Protein AF-A0A926AQQ1-F1 (afdb_monomer_lite)

Foldseek 3Di:
DLVPDDPVVCPVVLVVVLVVLVVCCVPPVDDDDPVDPHNDWQVSVCVSDVCLVVVVVVCCVVCVPCPVPDPSNCGNRPNPPRSD

Sequence (84 aa):
FISYAQPSEREGFFRFAEHLARTTAALFQARPHWGKYCPIDSETVAALYPHLAEFRSVCSSLDPTGRFCNEWVSRLLFDEGKFH

pLDDT: mean 89.65, std 11.39, range [50.66, 97.88]

Secondary structure (DSSP, 8-state):
-GGGS-GGGSHHHHHHHHHHHHHHHHHH-----TTS-----HHHHHHH-TTHHHHHHHHHHH-TT-TT--HHHHHHHT-TT---

Radius of gyration: 15.1 Å; chains: 1; bounding box: 36×26×33 Å

Structure (mmCIF, N/CA/C/O backbone):
data_AF-A0A926AQQ1-F1
#
_entry.id   AF-A0A926AQQ1-F1
#
loop_
_atom_site.group_PDB
_atom_site.id
_atom_site.type_symbol
_atom_site.label_atom_id
_atom_site.label_alt_id
_atom_site.label_comp_id
_atom_site.label_asym_id
_atom_site.label_entity_id
_atom_site.label_seq_id
_atom_site.pdbx_PDB_ins_code
_atom_site.Cartn_x
_atom_site.Cartn_y
_atom_site.Cartn_z
_atom_site.occupancy
_atom_site.B_iso_or_equiv
_atom_site.auth_seq_id
_atom_site.auth_comp_id
_atom_site.auth_asym_id
_atom_site.auth_atom_id
_atom_site.pdbx_PDB_model_num
ATOM 1 N N . PHE A 1 1 ? 23.591 3.232 -5.157 1.00 60.97 1 PHE A N 1
ATOM 2 C CA . PHE A 1 1 ? 22.319 2.842 -4.506 1.00 60.97 1 PHE A CA 1
ATOM 3 C C . PHE A 1 1 ? 21.321 3.957 -4.742 1.00 60.97 1 PHE A C 1
ATOM 5 O O . PHE A 1 1 ? 21.712 5.107 -4.578 1.00 60.97 1 PHE A O 1
ATOM 12 N N . ILE A 1 2 ? 20.075 3.661 -5.120 1.00 71.25 2 ILE A N 1
ATOM 13 C CA . ILE A 1 2 ? 19.106 4.717 -5.461 1.00 71.25 2 ILE A CA 1
ATOM 14 C C . ILE A 1 2 ? 18.903 5.746 -4.341 1.00 71.25 2 ILE A C 1
ATOM 16 O O . ILE A 1 2 ? 18.722 6.928 -4.612 1.00 71.25 2 ILE A O 1
ATOM 20 N N . SER A 1 3 ? 19.046 5.320 -3.086 1.00 75.94 3 SER A N 1
ATOM 21 C CA . SER A 1 3 ? 18.969 6.184 -1.906 1.00 75.94 3 SER A CA 1
ATOM 22 C C . SER A 1 3 ? 19.977 7.344 -1.904 1.00 75.94 3 SER A C 1
ATOM 24 O O . SER A 1 3 ? 19.738 8.327 -1.207 1.00 75.94 3 SER A O 1
ATOM 26 N N . TYR A 1 4 ? 21.054 7.264 -2.696 1.00 81.56 4 TYR A N 1
ATOM 27 C CA . TYR A 1 4 ? 22.104 8.286 -2.804 1.00 81.56 4 TYR A CA 1
ATOM 28 C C . TYR A 1 4 ? 22.126 9.027 -4.150 1.00 81.56 4 TYR A C 1
ATOM 30 O O . TYR A 1 4 ? 22.929 9.937 -4.314 1.00 81.56 4 TYR A O 1
ATOM 38 N N . ALA A 1 5 ? 21.273 8.658 -5.110 1.00 84.12 5 ALA A N 1
ATOM 39 C CA . ALA A 1 5 ? 21.205 9.340 -6.407 1.00 84.12 5 ALA A CA 1
ATOM 40 C C . ALA A 1 5 ? 20.589 10.742 -6.257 1.00 84.12 5 ALA A C 1
ATOM 42 O O . ALA A 1 5 ? 19.752 10.936 -5.371 1.00 84.12 5 ALA A O 1
ATOM 43 N N . GLN A 1 6 ? 20.938 11.704 -7.109 1.00 84.94 6 GLN A N 1
ATOM 44 C CA . GLN A 1 6 ? 20.250 13.001 -7.139 1.00 84.94 6 GLN A CA 1
ATOM 45 C C . GLN A 1 6 ? 18.761 12.798 -7.473 1.00 84.94 6 GLN A C 1
ATOM 47 O O . GLN A 1 6 ? 18.428 11.857 -8.195 1.00 84.94 6 GLN A O 1
ATOM 52 N N . PRO A 1 7 ? 17.832 13.643 -6.986 1.00 77.62 7 PRO A N 1
ATOM 53 C CA . PRO A 1 7 ? 16.404 13.487 -7.280 1.00 77.62 7 PRO A CA 1
ATOM 54 C C . PRO A 1 7 ? 16.088 13.377 -8.781 1.00 77.62 7 PRO A C 1
ATOM 56 O O . PRO A 1 7 ? 15.283 12.533 -9.169 1.00 77.62 7 PRO A O 1
ATOM 59 N N . SER A 1 8 ? 16.781 14.153 -9.621 1.00 81.81 8 SER A N 1
ATOM 60 C CA . SER A 1 8 ? 16.657 14.119 -11.086 1.00 81.81 8 SER A CA 1
ATOM 61 C C . SER A 1 8 ? 17.068 12.779 -11.707 1.00 81.81 8 SER A C 1
ATOM 63 O O . SER A 1 8 ? 16.538 12.387 -12.740 1.00 81.81 8 SER A O 1
ATOM 65 N N . GLU A 1 9 ? 17.966 12.033 -11.067 1.00 83.50 9 GLU A N 1
ATOM 66 C CA . GLU A 1 9 ? 18.443 10.729 -11.543 1.00 83.50 9 GLU A CA 1
ATOM 67 C C . GLU A 1 9 ? 17.503 9.579 -11.143 1.00 83.50 9 GLU A C 1
ATOM 69 O O . GLU A 1 9 ? 17.630 8.459 -11.639 1.00 83.50 9 GLU A O 1
ATOM 74 N N . ARG A 1 10 ? 16.543 9.828 -10.239 1.00 87.56 10 ARG A N 1
ATOM 75 C CA . ARG A 1 10 ? 15.609 8.805 -9.734 1.00 87.56 10 ARG A CA 1
ATOM 76 C C . ARG A 1 10 ? 14.322 8.708 -10.543 1.00 87.56 10 ARG A C 1
ATOM 78 O O . ARG A 1 10 ? 13.589 7.735 -10.382 1.00 87.56 10 ARG A O 1
ATOM 85 N N . GLU A 1 11 ? 14.041 9.679 -11.407 1.00 88.62 11 GLU A N 1
ATOM 86 C CA . GLU A 1 11 ? 12.778 9.740 -12.145 1.00 88.62 11 GLU A CA 1
ATOM 87 C C . GLU A 1 11 ? 12.532 8.471 -12.974 1.00 88.62 11 GLU A C 1
ATOM 89 O O . GLU A 1 11 ? 11.457 7.876 -12.898 1.00 88.62 11 GLU A O 1
ATOM 94 N N . GLY A 1 12 ? 13.552 8.002 -13.700 1.00 90.62 12 GLY A N 1
ATOM 95 C CA . GLY A 1 12 ? 13.458 6.777 -14.498 1.00 90.62 12 GLY A CA 1
ATOM 96 C C . GLY A 1 12 ? 13.147 5.540 -13.652 1.00 90.62 12 GLY A C 1
ATOM 97 O O . GLY A 1 12 ? 12.330 4.709 -14.048 1.00 90.62 12 GLY A O 1
ATOM 98 N N . PHE A 1 13 ? 13.729 5.446 -12.453 1.00 90.88 13 PHE A N 1
ATOM 99 C CA . PHE A 1 13 ? 13.410 4.365 -11.526 1.00 90.88 13 PHE A CA 1
ATOM 100 C C . PHE A 1 13 ? 11.961 4.432 -11.053 1.00 90.88 13 PHE A C 1
ATOM 102 O O . PHE A 1 13 ? 11.295 3.404 -11.056 1.00 90.88 13 PHE A O 1
ATOM 109 N N . PHE A 1 14 ? 11.468 5.605 -10.642 1.00 92.06 14 PHE A N 1
ATOM 110 C CA . PHE A 1 14 ? 10.098 5.721 -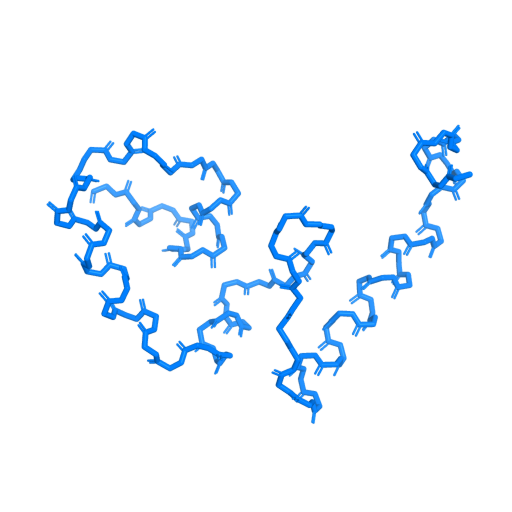10.136 1.00 92.06 14 PHE A CA 1
ATOM 111 C C . PHE A 1 14 ? 9.074 5.407 -11.221 1.00 92.06 14 PHE A C 1
ATOM 113 O O . PHE A 1 14 ? 8.163 4.627 -10.967 1.00 92.06 14 PHE A O 1
ATOM 120 N N . ARG A 1 15 ? 9.284 5.901 -12.448 1.00 93.81 15 ARG A N 1
ATOM 121 C CA . ARG A 1 15 ? 8.444 5.556 -13.606 1.00 93.81 15 ARG A CA 1
ATOM 122 C C . ARG A 1 15 ? 8.422 4.046 -13.862 1.00 93.81 15 ARG A C 1
ATOM 124 O O . ARG A 1 15 ? 7.356 3.465 -14.053 1.00 93.81 15 ARG A O 1
ATOM 131 N N . PHE A 1 16 ? 9.588 3.397 -13.834 1.00 94.56 16 PHE A N 1
ATOM 132 C CA . PHE A 1 16 ? 9.684 1.947 -14.007 1.00 94.56 16 PHE A CA 1
ATOM 133 C C . PHE A 1 16 ? 9.003 1.181 -12.864 1.00 94.56 16 PHE A C 1
ATOM 135 O O . PHE A 1 16 ? 8.212 0.275 -13.114 1.00 94.56 16 PHE A O 1
ATOM 142 N N . ALA A 1 17 ? 9.284 1.550 -11.614 1.00 94.75 17 ALA A N 1
ATOM 143 C CA . ALA A 1 17 ? 8.734 0.896 -10.435 1.00 94.75 17 ALA A CA 1
ATOM 144 C C . ALA A 1 17 ? 7.211 1.069 -10.342 1.00 94.75 17 ALA A C 1
ATOM 146 O O . ALA A 1 17 ? 6.520 0.129 -9.959 1.00 94.75 17 ALA A O 1
ATOM 147 N N . GLU A 1 18 ? 6.685 2.230 -10.737 1.00 96.19 18 GLU A N 1
ATOM 148 C CA . GLU A 1 18 ? 5.249 2.472 -10.851 1.00 96.19 18 GLU A CA 1
ATOM 149 C C . GLU A 1 18 ? 4.602 1.549 -11.874 1.00 96.19 18 GLU A C 1
ATOM 151 O O . GLU A 1 18 ? 3.653 0.833 -11.546 1.00 96.19 18 GLU A O 1
ATOM 156 N N . HIS A 1 19 ? 5.153 1.504 -13.087 1.00 96.75 19 HIS A N 1
ATOM 157 C CA . HIS A 1 19 ? 4.636 0.626 -14.126 1.00 96.75 19 HIS A CA 1
ATOM 158 C C . HIS A 1 19 ? 4.682 -0.846 -13.697 1.00 96.75 19 HIS A C 1
ATOM 160 O O . HIS A 1 19 ? 3.689 -1.561 -13.829 1.00 96.75 19 HIS A O 1
ATOM 166 N N . LEU A 1 20 ? 5.804 -1.295 -13.128 1.00 96.81 20 LEU A N 1
ATOM 167 C CA . LEU A 1 20 ? 5.978 -2.671 -12.669 1.00 96.81 20 LEU A CA 1
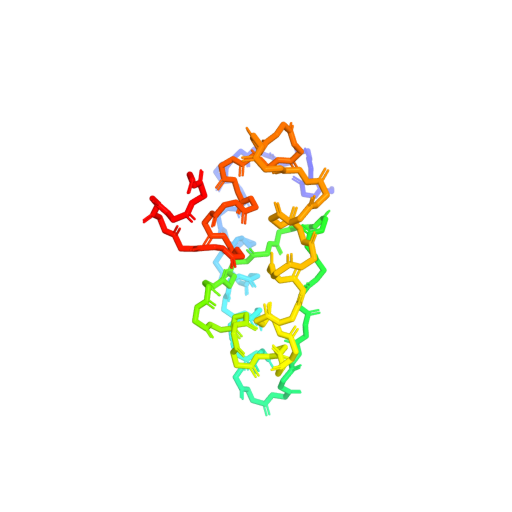ATOM 168 C C . LEU A 1 20 ? 4.991 -3.029 -11.550 1.00 96.81 20 LEU A C 1
ATOM 170 O O . LEU A 1 20 ? 4.353 -4.078 -11.609 1.00 96.81 20 LEU A O 1
ATOM 174 N N . ALA A 1 21 ? 4.833 -2.169 -10.542 1.00 97.00 21 ALA A N 1
ATOM 175 C CA . ALA A 1 21 ? 3.930 -2.430 -9.424 1.00 97.00 21 ALA A CA 1
ATOM 176 C C . ALA A 1 21 ? 2.466 -2.512 -9.880 1.00 97.00 21 ALA A C 1
ATOM 178 O O . ALA A 1 21 ? 1.776 -3.469 -9.534 1.00 97.00 21 ALA A O 1
ATOM 179 N N . ARG A 1 22 ? 2.003 -1.561 -10.704 1.00 95.75 22 ARG A N 1
ATOM 180 C CA . ARG A 1 22 ? 0.617 -1.545 -11.202 1.00 95.75 22 ARG A CA 1
ATOM 181 C C . ARG A 1 22 ? 0.320 -2.736 -12.116 1.00 95.75 22 ARG A C 1
ATOM 183 O O . ARG A 1 22 ? -0.701 -3.399 -11.955 1.00 95.75 22 ARG A O 1
ATOM 190 N N . THR A 1 23 ? 1.219 -3.042 -13.054 1.00 97.25 23 THR A N 1
ATOM 191 C CA . THR A 1 23 ? 1.018 -4.155 -14.001 1.00 97.25 23 THR A CA 1
ATOM 192 C C . THR A 1 23 ? 1.042 -5.511 -13.310 1.00 97.25 23 THR A C 1
ATOM 194 O O . THR A 1 23 ? 0.190 -6.351 -13.588 1.00 97.25 23 THR A O 1
ATOM 197 N N . THR A 1 24 ? 1.967 -5.733 -12.374 1.00 97.81 24 THR A N 1
ATOM 198 C CA . THR A 1 24 ? 2.037 -7.009 -11.650 1.00 97.81 24 THR A CA 1
ATOM 199 C C . THR A 1 24 ? 0.881 -7.190 -10.667 1.00 97.81 24 THR A C 1
ATOM 201 O O . THR A 1 24 ? 0.382 -8.308 -10.529 1.00 97.81 24 THR A O 1
ATOM 204 N N . ALA A 1 25 ? 0.397 -6.113 -10.039 1.00 97.38 25 ALA A N 1
ATOM 205 C CA . ALA A 1 25 ? -0.831 -6.142 -9.249 1.00 97.38 25 ALA A CA 1
ATOM 206 C C . ALA A 1 25 ? -2.035 -6.561 -10.107 1.00 97.38 25 ALA A C 1
ATOM 208 O O . ALA A 1 25 ? -2.751 -7.488 -9.741 1.00 97.38 25 ALA A O 1
ATOM 209 N N . ALA A 1 26 ? -2.212 -5.950 -11.282 1.00 95.25 26 ALA A N 1
ATOM 210 C CA . ALA A 1 26 ? -3.328 -6.264 -12.171 1.00 95.25 26 ALA A CA 1
ATOM 211 C C . ALA A 1 26 ? -3.262 -7.696 -12.739 1.00 95.25 26 ALA A C 1
ATOM 213 O O . ALA A 1 26 ? -4.249 -8.428 -12.693 1.00 95.25 26 ALA A O 1
ATOM 214 N N . LEU A 1 27 ? -2.101 -8.110 -13.258 1.00 97.19 27 LEU A N 1
ATOM 215 C CA . LEU A 1 27 ? -1.951 -9.378 -13.984 1.00 97.19 27 LEU A CA 1
ATOM 216 C C . LEU A 1 27 ? -1.804 -10.596 -13.073 1.00 97.19 27 LEU A C 1
ATOM 218 O O . LEU A 1 27 ? -2.231 -11.690 -13.434 1.00 97.19 27 LEU A O 1
ATOM 222 N N . PHE A 1 28 ? -1.179 -10.421 -11.910 1.00 97.88 28 PHE A N 1
ATOM 223 C CA . PHE A 1 28 ? -0.769 -11.537 -11.054 1.00 97.88 28 PHE A CA 1
ATOM 224 C C . PHE A 1 28 ? -1.264 -11.406 -9.618 1.00 97.88 28 PHE A C 1
ATOM 226 O O . PHE A 1 28 ? -0.864 -12.202 -8.771 1.00 97.88 28 PHE A O 1
ATOM 233 N N . GLN A 1 29 ? -2.097 -10.403 -9.321 1.00 97.44 29 GLN A N 1
ATOM 234 C CA . GLN A 1 29 ? -2.525 -10.093 -7.955 1.00 97.44 29 GLN A CA 1
ATOM 235 C C . GLN A 1 29 ? -1.322 -9.881 -7.015 1.00 97.44 29 GLN A C 1
ATOM 237 O O . GLN A 1 29 ? -1.360 -10.209 -5.826 1.00 97.44 29 GLN A O 1
ATOM 242 N N . ALA A 1 30 ? -0.216 -9.358 -7.562 1.00 97.56 30 ALA A N 1
ATOM 243 C CA . ALA A 1 30 ? 0.987 -9.096 -6.791 1.00 97.56 30 ALA A CA 1
ATOM 244 C C . ALA A 1 30 ? 0.726 -8.003 -5.748 1.00 97.56 30 ALA A C 1
ATOM 246 O O . ALA A 1 30 ? 0.088 -6.988 -6.021 1.00 97.56 30 ALA A O 1
ATOM 247 N N . ARG A 1 31 ? 1.262 -8.207 -4.544 1.00 97.19 31 ARG A N 1
ATOM 248 C CA . ARG A 1 31 ? 1.100 -7.294 -3.410 1.00 97.19 31 ARG A CA 1
ATOM 249 C C . ARG A 1 31 ? 2.417 -6.563 -3.153 1.00 97.19 31 ARG A C 1
ATOM 251 O O . ARG A 1 31 ? 3.329 -7.167 -2.580 1.00 97.19 31 ARG A O 1
ATOM 258 N N . PRO A 1 32 ? 2.563 -5.298 -3.587 1.00 95.06 32 PRO A N 1
ATOM 259 C CA . PRO A 1 32 ? 3.772 -4.536 -3.315 1.00 95.06 32 PRO A CA 1
ATOM 260 C C . PRO A 1 32 ? 3.948 -4.342 -1.806 1.00 95.06 32 PRO A C 1
ATOM 262 O O . PRO A 1 32 ? 2.991 -4.137 -1.060 1.00 95.06 32 PRO A O 1
ATOM 265 N N . HIS A 1 33 ? 5.195 -4.403 -1.347 1.00 94.62 33 HIS A N 1
ATOM 266 C CA . HIS A 1 33 ? 5.508 -4.231 0.064 1.00 94.62 33 HIS A CA 1
ATOM 267 C C . HIS A 1 33 ? 5.263 -2.777 0.498 1.00 94.62 33 HIS A C 1
ATOM 269 O O . HIS A 1 33 ? 5.959 -1.866 0.052 1.00 94.62 33 HIS A O 1
ATOM 275 N N . TRP A 1 34 ? 4.339 -2.567 1.434 1.00 94.56 34 TRP A N 1
ATOM 276 C CA . TRP A 1 34 ? 3.915 -1.243 1.913 1.00 94.56 34 TRP A CA 1
ATOM 277 C C . TRP A 1 34 ? 5.047 -0.384 2.498 1.00 94.56 34 TRP A C 1
ATOM 279 O O . TRP A 1 34 ? 5.082 0.819 2.288 1.00 94.56 34 TRP A O 1
ATOM 289 N N . GLY A 1 35 ? 6.037 -0.993 3.162 1.00 92.38 35 GLY A N 1
ATOM 290 C CA . GLY A 1 35 ? 7.235 -0.297 3.671 1.00 92.38 35 GLY A CA 1
ATOM 291 C C . GLY A 1 35 ? 8.302 0.054 2.615 1.00 92.38 35 GLY A C 1
ATOM 292 O O . GLY A 1 35 ? 9.465 0.257 2.963 1.00 92.38 35 GLY A O 1
ATOM 293 N N . LYS A 1 36 ? 7.953 0.032 1.324 1.00 91.44 36 LYS A N 1
ATOM 294 C CA . LYS A 1 36 ? 8.803 0.414 0.181 1.00 91.44 36 LYS A CA 1
ATOM 295 C C . LYS A 1 36 ? 8.031 1.388 -0.714 1.00 91.44 36 LYS A C 1
ATOM 297 O O . LYS A 1 36 ? 6.934 1.815 -0.374 1.00 91.44 36 LYS A O 1
ATOM 302 N N . TYR A 1 37 ? 8.602 1.746 -1.864 1.00 91.81 37 TYR A N 1
ATOM 303 C CA . TYR A 1 37 ? 7.850 2.477 -2.878 1.00 91.81 37 TYR A CA 1
ATOM 304 C C . TYR A 1 37 ? 6.658 1.626 -3.342 1.00 91.81 37 TYR A C 1
ATOM 306 O O . TYR A 1 37 ? 6.844 0.564 -3.934 1.00 91.81 37 TYR A O 1
ATOM 314 N N . CYS A 1 38 ? 5.451 2.081 -3.013 1.00 94.50 38 CYS A N 1
ATOM 315 C CA . CYS A 1 38 ? 4.198 1.357 -3.198 1.00 94.50 38 CYS A CA 1
ATOM 316 C C . CYS A 1 38 ? 3.193 2.272 -3.923 1.00 94.50 38 CYS A C 1
ATOM 318 O O . CYS A 1 38 ? 2.435 2.983 -3.264 1.00 94.50 38 CYS A O 1
ATOM 320 N N . PRO A 1 39 ? 3.216 2.300 -5.267 1.00 94.19 39 PRO A N 1
ATOM 321 C CA . PRO A 1 39 ? 2.434 3.229 -6.085 1.00 94.19 39 PRO A CA 1
ATOM 322 C C . PRO A 1 39 ? 1.107 2.608 -6.561 1.00 94.19 39 PRO A C 1
ATOM 324 O O . PRO A 1 39 ? 0.735 2.739 -7.725 1.00 94.19 39 PRO A O 1
ATOM 327 N N . ILE A 1 40 ? 0.423 1.883 -5.673 1.00 94.38 40 ILE A N 1
ATOM 328 C CA . ILE A 1 40 ? -0.936 1.377 -5.916 1.00 94.38 40 ILE A CA 1
ATOM 329 C C . ILE A 1 40 ? -1.945 2.227 -5.144 1.00 94.38 40 ILE A C 1
ATOM 331 O O . ILE A 1 40 ? -1.622 2.764 -4.084 1.00 94.38 40 ILE A O 1
ATOM 335 N N . ASP A 1 41 ? -3.148 2.358 -5.690 1.00 92.81 41 ASP A N 1
ATOM 336 C CA . ASP A 1 41 ? -4.248 3.118 -5.096 1.00 92.81 41 ASP A CA 1
ATOM 337 C C . ASP A 1 41 ? -5.152 2.244 -4.212 1.00 92.81 41 ASP A C 1
ATOM 339 O O . ASP A 1 41 ? -5.011 1.019 -4.138 1.00 92.81 41 ASP A O 1
ATOM 343 N N . SER A 1 42 ? -6.079 2.895 -3.505 1.00 93.44 42 SER A N 1
ATOM 344 C CA . SER A 1 42 ? -7.021 2.244 -2.591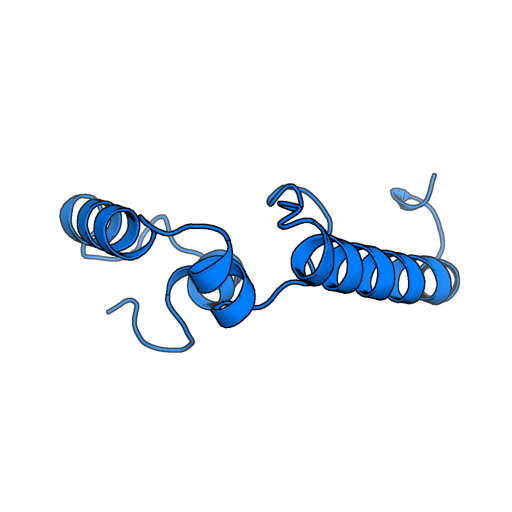 1.00 93.44 42 SER A CA 1
ATOM 345 C C . SER A 1 42 ? -7.940 1.242 -3.288 1.00 93.44 42 SER A C 1
ATOM 347 O O . SER A 1 42 ? -8.293 0.226 -2.687 1.00 93.44 42 SER A O 1
ATOM 349 N N . GLU A 1 43 ? -8.295 1.486 -4.551 1.00 93.12 43 GLU A N 1
ATOM 350 C CA . GLU A 1 43 ? -9.090 0.570 -5.371 1.00 93.12 43 GLU A CA 1
ATOM 351 C C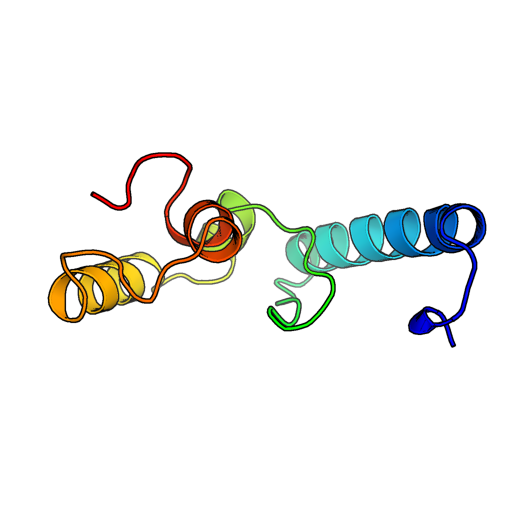 . GLU A 1 43 ? -8.316 -0.722 -5.650 1.00 93.12 43 GLU A C 1
ATOM 353 O O . GLU A 1 43 ? -8.817 -1.819 -5.389 1.00 93.12 43 GLU A O 1
ATOM 358 N N . THR A 1 44 ? -7.055 -0.604 -6.074 1.00 95.00 44 THR A N 1
ATOM 359 C CA . THR A 1 44 ? -6.170 -1.757 -6.269 1.00 95.00 44 THR A CA 1
ATOM 360 C C . THR A 1 44 ? -5.992 -2.535 -4.965 1.00 95.00 44 THR A C 1
ATOM 362 O O . THR A 1 44 ? -6.052 -3.764 -4.960 1.00 95.00 44 THR A O 1
ATOM 365 N N . VAL A 1 45 ? -5.817 -1.851 -3.829 1.00 95.69 45 VAL A N 1
ATOM 366 C CA . VAL A 1 45 ? -5.719 -2.511 -2.516 1.00 95.69 45 VAL A CA 1
ATOM 367 C C . VAL A 1 45 ? -7.017 -3.238 -2.161 1.00 95.69 45 VAL A C 1
ATOM 369 O O . VAL A 1 45 ? -6.963 -4.381 -1.713 1.00 95.69 45 VAL A O 1
ATOM 372 N N . ALA A 1 46 ? -8.182 -2.632 -2.388 1.00 94.12 46 ALA A N 1
ATOM 373 C CA . ALA A 1 46 ? -9.467 -3.278 -2.131 1.00 94.12 46 ALA A CA 1
ATOM 374 C C . ALA A 1 46 ? -9.652 -4.556 -2.965 1.00 94.12 46 ALA A C 1
ATOM 376 O O . ALA A 1 46 ? -10.133 -5.558 -2.439 1.00 94.12 46 ALA A O 1
ATOM 377 N N . ALA A 1 47 ? -9.206 -4.556 -4.223 1.00 94.69 47 ALA A N 1
ATOM 378 C CA . ALA A 1 47 ? -9.226 -5.745 -5.072 1.00 94.69 47 ALA A CA 1
ATOM 379 C C . ALA A 1 47 ? -8.242 -6.833 -4.595 1.00 94.69 47 ALA A C 1
ATOM 381 O O . ALA A 1 47 ? -8.587 -8.013 -4.553 1.00 94.69 47 ALA A O 1
ATOM 382 N N . LEU A 1 48 ? -7.025 -6.446 -4.193 1.00 96.88 48 LEU A N 1
ATOM 383 C CA . LEU A 1 48 ? -5.973 -7.380 -3.768 1.00 96.88 48 LEU A CA 1
ATOM 384 C C . LEU A 1 48 ? -6.231 -8.029 -2.399 1.00 96.88 48 LEU A C 1
ATOM 386 O O . LEU A 1 48 ? -5.673 -9.098 -2.116 1.00 96.88 48 LEU A O 1
ATOM 390 N N . TYR A 1 49 ? -7.021 -7.388 -1.533 1.00 96.81 49 TYR A N 1
ATOM 391 C CA . TYR A 1 49 ? -7.275 -7.813 -0.155 1.00 96.81 49 TYR A CA 1
ATOM 392 C C . TYR A 1 49 ? -8.786 -7.958 0.107 1.00 96.81 49 TYR A C 1
ATOM 394 O O . TYR A 1 49 ? -9.411 -7.030 0.614 1.00 96.81 49 TYR A O 1
ATOM 402 N N . PRO A 1 50 ? -9.376 -9.143 -0.151 1.00 95.00 50 PRO A N 1
ATOM 403 C CA . PRO A 1 50 ? -10.820 -9.369 -0.004 1.00 95.00 50 PRO A CA 1
ATOM 404 C C . PRO A 1 50 ? -11.377 -9.081 1.396 1.00 95.00 50 PRO A C 1
ATOM 406 O O . PRO A 1 50 ? -12.530 -8.689 1.521 1.00 95.00 50 PRO A O 1
ATOM 409 N N . HIS A 1 51 ? -10.547 -9.236 2.434 1.00 96.62 51 HIS A N 1
ATOM 410 C CA . HIS A 1 51 ? -10.916 -8.983 3.832 1.00 96.62 51 HIS A CA 1
ATOM 411 C C . HIS A 1 51 ? -10.555 -7.572 4.325 1.00 96.62 51 HIS A C 1
ATOM 413 O O . HIS A 1 51 ? -10.362 -7.335 5.522 1.00 96.62 51 HIS A O 1
ATOM 419 N N . LEU A 1 52 ? -10.369 -6.619 3.404 1.00 95.56 52 LEU A N 1
ATOM 420 C CA . LEU A 1 52 ? -9.998 -5.253 3.761 1.00 95.56 52 LEU A CA 1
ATOM 421 C C . LEU A 1 52 ? -11.091 -4.572 4.596 1.00 95.56 52 LEU A C 1
ATOM 423 O O . LEU A 1 52 ? -10.767 -3.787 5.480 1.00 95.56 52 LEU A O 1
ATOM 427 N N . ALA A 1 53 ? -12.370 -4.873 4.359 1.00 93.94 53 ALA A N 1
ATOM 428 C CA . ALA A 1 53 ? -13.473 -4.294 5.126 1.00 93.94 53 ALA A CA 1
ATOM 429 C C . ALA A 1 53 ? -13.427 -4.707 6.608 1.00 93.94 53 ALA A C 1
ATOM 431 O O . ALA A 1 53 ? -13.563 -3.865 7.495 1.00 93.94 53 ALA A O 1
ATOM 432 N N . GLU A 1 54 ? -13.161 -5.981 6.884 1.00 97.12 54 GLU A N 1
ATOM 433 C CA . GLU A 1 54 ? -13.005 -6.524 8.230 1.00 97.12 54 GLU A CA 1
ATOM 434 C C . GLU A 1 54 ? -11.774 -5.925 8.910 1.00 97.12 54 GLU A C 1
ATOM 436 O O . GLU A 1 54 ? -11.850 -5.492 10.060 1.00 97.12 54 GLU A O 1
ATOM 441 N N . PHE A 1 55 ? -10.659 -5.811 8.180 1.00 95.75 55 PHE A N 1
ATOM 442 C CA . PHE A 1 55 ? -9.464 -5.129 8.675 1.00 95.75 55 PHE A CA 1
ATOM 443 C C . PHE A 1 55 ? -9.762 -3.675 9.071 1.00 95.75 55 PHE A C 1
ATOM 445 O O . PHE A 1 55 ? -9.418 -3.257 10.177 1.00 95.75 55 PHE A O 1
ATOM 452 N N . ARG A 1 56 ? -10.462 -2.923 8.210 1.00 94.50 56 ARG A N 1
ATOM 453 C CA . ARG A 1 56 ? -10.885 -1.543 8.496 1.00 94.50 56 ARG A CA 1
ATOM 454 C C . ARG A 1 56 ? -11.736 -1.472 9.764 1.00 94.50 56 ARG A C 1
ATOM 456 O O . ARG A 1 56 ? -11.475 -0.628 10.614 1.00 94.50 56 ARG A O 1
ATOM 463 N N . SER A 1 57 ? -12.697 -2.386 9.922 1.00 94.94 57 SER A N 1
ATOM 464 C CA . SER A 1 57 ? -13.549 -2.458 11.115 1.00 94.94 57 SER A CA 1
ATOM 465 C C . SER A 1 57 ? -12.742 -2.695 12.392 1.00 94.94 57 SER A C 1
ATOM 467 O O . SER A 1 57 ? -13.024 -2.078 13.420 1.00 94.94 57 SER A O 1
ATOM 469 N N . VAL A 1 58 ? -11.736 -3.573 12.345 1.00 96.31 58 VAL A N 1
ATOM 470 C CA . VAL A 1 58 ? -10.848 -3.817 13.488 1.00 96.31 58 VAL A CA 1
ATOM 471 C C . VAL A 1 58 ? -10.059 -2.553 13.823 1.00 96.31 58 VAL A C 1
ATOM 473 O O . VAL A 1 58 ? -10.052 -2.148 14.985 1.00 96.31 58 VAL A O 1
ATOM 476 N N . CYS A 1 59 ? -9.469 -1.887 12.824 1.00 94.56 59 CYS A N 1
ATOM 477 C CA . CYS A 1 59 ? -8.764 -0.618 13.018 1.00 94.56 59 CYS A CA 1
ATOM 478 C C . CYS A 1 59 ? -9.651 0.441 13.683 1.00 94.56 59 CYS A C 1
ATOM 480 O O . CYS A 1 59 ? -9.247 1.007 14.695 1.00 94.56 59 CYS A O 1
ATOM 482 N N . SER A 1 60 ? -10.868 0.660 13.176 1.00 92.44 60 SER A N 1
ATOM 483 C CA . SER A 1 60 ? -11.809 1.633 13.745 1.00 92.44 60 SER A CA 1
ATOM 484 C C . SER A 1 60 ? -12.228 1.289 15.180 1.00 92.44 60 SER A C 1
ATOM 486 O O . SER A 1 60 ? -12.458 2.192 15.978 1.00 92.44 60 SER A O 1
ATOM 488 N N . SER A 1 61 ? -12.302 0.001 15.540 1.00 95.75 61 SER A N 1
ATOM 489 C CA . SER A 1 61 ? -12.629 -0.419 16.912 1.00 95.75 61 SER A CA 1
ATOM 490 C C . SER A 1 61 ? -11.489 -0.188 17.911 1.00 95.75 61 SER A C 1
ATOM 492 O O . SER A 1 61 ? -11.742 0.160 19.063 1.00 95.75 61 SER A O 1
ATOM 494 N N . LEU A 1 62 ? -10.238 -0.381 17.479 1.00 96.94 62 LEU A N 1
ATOM 495 C CA . LEU A 1 62 ? -9.053 -0.308 18.340 1.00 96.94 62 LEU A CA 1
ATOM 496 C C . LEU A 1 62 ? -8.466 1.104 18.427 1.00 96.94 62 LEU A C 1
ATOM 498 O O . LEU A 1 62 ? -7.863 1.457 19.438 1.00 96.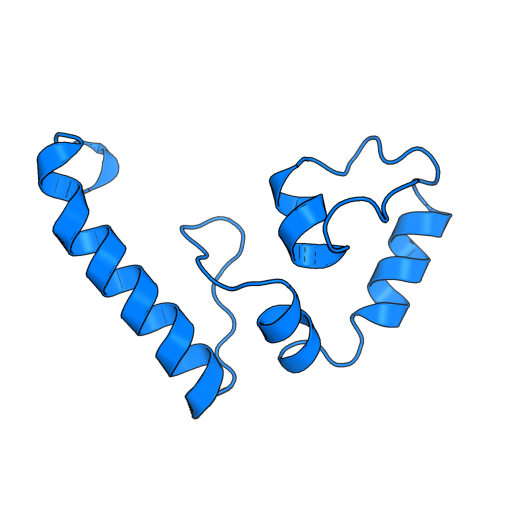94 62 LEU A O 1
ATOM 502 N N . ASP A 1 63 ? -8.640 1.907 17.382 1.00 94.94 63 ASP A N 1
ATOM 503 C CA . ASP A 1 63 ? -8.167 3.285 17.303 1.00 94.94 63 ASP A CA 1
ATOM 504 C C . ASP A 1 63 ? -9.258 4.199 16.719 1.00 94.94 63 ASP A C 1
ATOM 506 O O . ASP A 1 63 ? -9.114 4.728 15.615 1.00 94.94 63 ASP A O 1
ATOM 510 N N . PRO A 1 64 ? -10.363 4.417 17.459 1.00 90.62 64 PRO A N 1
ATOM 511 C CA . PRO A 1 64 ? -11.493 5.223 16.990 1.00 90.62 64 PRO A CA 1
ATOM 512 C C . PRO A 1 64 ? -11.129 6.691 16.741 1.00 90.62 64 PRO A C 1
ATOM 514 O O . PRO A 1 64 ? -11.876 7.410 16.094 1.00 90.62 64 PRO A O 1
ATOM 517 N N . THR A 1 65 ? -9.989 7.156 17.260 1.00 90.56 65 THR A N 1
ATOM 518 C CA . THR A 1 65 ? -9.495 8.528 17.060 1.00 90.56 65 THR A CA 1
ATOM 519 C C . THR A 1 65 ? -8.388 8.629 16.007 1.00 90.56 65 THR A C 1
ATOM 521 O O . THR A 1 65 ? -7.850 9.714 15.802 1.00 90.56 65 THR A O 1
ATOM 524 N N . GLY A 1 66 ? -8.005 7.512 15.382 1.00 90.25 66 GLY A N 1
ATOM 525 C CA . GLY A 1 66 ? -7.036 7.459 14.287 1.00 90.25 66 GLY A CA 1
ATOM 526 C C . GLY A 1 66 ? -5.603 7.886 14.617 1.00 90.25 66 GLY A C 1
ATOM 527 O O . GLY A 1 66 ? -4.896 8.371 13.736 1.00 90.25 66 GLY A O 1
ATOM 528 N N . ARG A 1 67 ? -5.134 7.699 15.856 1.00 94.06 67 ARG A N 1
ATOM 529 C CA . ARG A 1 67 ? -3.768 8.065 16.278 1.00 94.06 67 ARG A CA 1
ATOM 530 C C . ARG A 1 67 ? -2.668 7.308 15.533 1.00 94.06 67 ARG A C 1
ATOM 532 O O . ARG A 1 67 ? -1.556 7.820 15.422 1.00 94.06 67 ARG A O 1
ATOM 539 N N . PHE A 1 68 ? -2.954 6.108 15.036 1.00 92.44 68 PHE A N 1
ATOM 540 C CA . PHE A 1 68 ? -2.011 5.263 14.303 1.00 92.44 68 PHE A CA 1
ATOM 541 C C . PHE A 1 68 ? -2.182 5.343 12.778 1.00 92.44 68 PHE A C 1
ATOM 543 O O . PHE A 1 68 ? -1.538 4.590 12.046 1.00 92.44 68 PHE A O 1
ATOM 550 N N . CYS A 1 69 ? -3.018 6.258 12.279 1.00 92.00 69 CYS A N 1
ATOM 551 C CA . CYS A 1 69 ? -3.277 6.440 10.855 1.00 92.00 69 CYS A CA 1
ATOM 552 C C . CYS A 1 69 ? -2.628 7.736 10.352 1.00 92.00 69 CYS A C 1
ATOM 554 O O . CYS A 1 69 ? -3.049 8.836 10.698 1.00 92.00 69 CYS A O 1
ATOM 556 N N . ASN A 1 70 ? -1.584 7.615 9.528 1.00 92.88 70 ASN A N 1
ATOM 557 C CA . ASN A 1 70 ? -1.009 8.768 8.831 1.00 92.88 70 ASN A CA 1
ATOM 558 C C . ASN A 1 70 ? -1.696 8.991 7.472 1.00 92.88 70 ASN A C 1
ATOM 560 O O . ASN A 1 70 ? -2.458 8.151 7.000 1.00 92.88 70 ASN A O 1
ATOM 564 N N . GLU A 1 71 ? -1.384 10.106 6.810 1.00 91.88 71 GLU A N 1
ATOM 565 C CA . GLU A 1 71 ? -1.963 10.470 5.507 1.00 91.88 71 GLU A 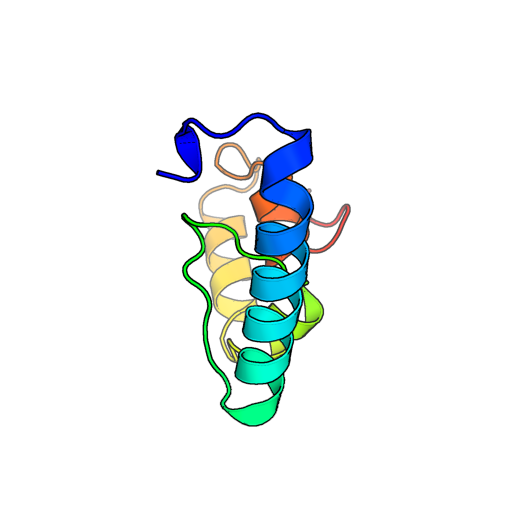CA 1
ATOM 566 C C . GLU A 1 71 ? -1.784 9.377 4.439 1.00 91.88 71 GLU A C 1
ATOM 568 O O . GLU A 1 71 ? -2.688 9.109 3.650 1.00 91.88 71 GLU A O 1
ATOM 573 N N . TRP A 1 72 ? -0.626 8.709 4.415 1.00 92.62 72 TRP A N 1
ATOM 574 C CA . TRP A 1 72 ? -0.360 7.639 3.456 1.00 92.62 72 TRP A CA 1
ATOM 575 C C . TRP A 1 72 ? -1.232 6.404 3.716 1.00 92.62 72 TRP A C 1
ATOM 577 O O . TRP A 1 72 ? -1.844 5.890 2.782 1.00 92.62 72 TRP A O 1
ATOM 587 N N . VAL A 1 73 ? -1.351 5.972 4.976 1.00 92.69 73 VAL A N 1
ATOM 588 C CA . VAL A 1 73 ? -2.227 4.859 5.379 1.00 92.69 73 VAL A CA 1
ATOM 589 C C . VAL A 1 73 ? -3.693 5.205 5.125 1.00 92.69 73 VAL A C 1
ATOM 591 O O . VAL A 1 73 ? -4.423 4.372 4.597 1.00 92.69 73 VAL A O 1
ATOM 594 N N . SER A 1 74 ? -4.110 6.431 5.445 1.00 92.38 74 SER A N 1
ATOM 595 C CA . SER A 1 74 ? -5.471 6.921 5.212 1.00 92.38 74 SER A CA 1
ATOM 596 C C . SER A 1 74 ? -5.849 6.828 3.733 1.00 92.38 74 SER A C 1
ATOM 598 O O . SER A 1 74 ? -6.817 6.155 3.382 1.00 92.38 74 SER A O 1
ATOM 600 N N . ARG A 1 75 ? -5.016 7.381 2.841 1.00 92.44 75 ARG A N 1
ATOM 601 C CA . ARG A 1 75 ? -5.238 7.295 1.390 1.00 92.44 75 ARG A CA 1
ATOM 602 C C . ARG A 1 75 ? -5.253 5.865 0.876 1.00 92.44 75 ARG A C 1
ATOM 604 O O . ARG A 1 75 ? -6.117 5.520 0.081 1.00 92.44 75 ARG A O 1
ATOM 611 N N . LEU A 1 76 ? -4.304 5.040 1.315 1.00 93.50 76 LEU A N 1
ATOM 612 C CA . LEU A 1 76 ? -4.166 3.679 0.805 1.00 93.50 76 LEU A CA 1
ATOM 613 C C . LEU A 1 76 ? -5.303 2.769 1.282 1.00 93.50 76 LEU A C 1
ATOM 615 O O . LEU A 1 76 ? -5.835 1.977 0.509 1.00 93.50 76 LEU A O 1
ATOM 619 N N . LEU A 1 77 ? -5.647 2.848 2.568 1.00 92.62 77 LEU A N 1
ATOM 620 C CA . LEU A 1 77 ? -6.524 1.879 3.210 1.00 92.62 77 LEU A CA 1
ATOM 621 C C . LEU A 1 77 ? -7.933 2.390 3.429 1.00 92.62 77 LEU A C 1
ATOM 623 O O . LEU A 1 77 ? -8.804 1.543 3.531 1.00 92.62 77 LEU A O 1
ATOM 627 N N . PHE A 1 78 ? -8.202 3.690 3.498 1.00 86.81 78 PHE A N 1
ATOM 628 C CA . PHE A 1 78 ? -9.505 4.202 3.942 1.00 86.81 78 PHE A CA 1
ATOM 629 C C . PHE A 1 78 ? -10.190 5.148 2.957 1.00 86.81 78 PHE A C 1
ATOM 631 O O . PHE A 1 78 ? -11.375 5.393 3.154 1.00 86.81 78 PHE A O 1
ATOM 638 N N . ASP A 1 79 ? -9.518 5.548 1.865 1.00 68.69 79 ASP A N 1
ATOM 639 C CA . ASP A 1 79 ? -9.993 6.563 0.906 1.00 68.69 79 ASP A CA 1
ATOM 640 C C . ASP A 1 79 ? -10.009 7.977 1.534 1.00 68.69 79 ASP A C 1
ATOM 642 O O . ASP A 1 79 ? -10.151 8.125 2.752 1.00 68.69 79 ASP A O 1
ATOM 646 N N . GLU A 1 80 ? -9.795 9.034 0.741 1.00 55.72 80 GLU A N 1
ATOM 647 C CA . GLU A 1 80 ? -9.639 10.387 1.302 1.00 55.72 80 GLU A CA 1
ATOM 648 C C . GLU A 1 80 ? -10.896 10.820 2.083 1.00 55.72 80 GLU A C 1
ATOM 650 O O . GLU A 1 80 ? -12.003 10.877 1.550 1.00 55.72 80 GLU A O 1
ATOM 655 N N . GLY A 1 81 ? -10.719 11.117 3.377 1.00 53.06 81 GLY A N 1
ATOM 656 C CA . GLY A 1 81 ? -11.751 11.711 4.235 1.00 53.06 81 GLY A CA 1
ATOM 657 C C . GLY A 1 81 ? -12.639 10.749 5.036 1.00 53.06 81 GLY A C 1
ATOM 658 O O . GLY A 1 81 ? -13.560 11.225 5.693 1.00 53.06 81 GLY A O 1
ATOM 659 N N . LYS A 1 82 ? -12.391 9.429 5.029 1.00 52.12 82 LYS A N 1
ATOM 660 C CA . LYS A 1 82 ? -13.252 8.446 5.738 1.00 52.12 82 LYS A CA 1
ATOM 661 C C . LYS A 1 82 ? -12.670 7.876 7.036 1.00 52.12 82 LYS A C 1
ATOM 663 O O . LYS A 1 82 ? -13.226 6.930 7.587 1.00 52.12 82 LYS A O 1
ATOM 668 N N . PHE A 1 83 ? -11.567 8.434 7.531 1.00 50.66 83 PHE A N 1
ATOM 669 C CA . PHE A 1 83 ? -11.013 8.090 8.844 1.00 50.66 83 PHE A CA 1
ATOM 670 C C . PHE A 1 83 ? -11.414 9.145 9.884 1.00 50.66 83 PHE A C 1
ATOM 672 O O . PHE A 1 83 ? -10.582 9.938 10.322 1.00 50.66 83 PHE A O 1
ATOM 679 N N . HIS A 1 84 ? -12.709 9.184 10.218 1.00 51.09 84 HIS A N 1
ATOM 680 C CA . HIS A 1 84 ? -13.308 10.034 11.253 1.00 51.09 84 HIS A CA 1
ATOM 681 C C . HIS A 1 84 ? -14.425 9.292 11.982 1.00 51.09 84 HIS A C 1
ATOM 683 O O . HIS A 1 84 ? -15.228 8.625 11.290 1.00 51.09 84 HIS A O 1
#